Protein AF-A0A353PX90-F1 (afdb_monomer_lite)

Sequence (54 aa):
MKKIYSKIESINGSVITVRAKDIKYGELAEIQTSFGASLAEVNKIDGDLVSLQV

Secondary structure (DSSP, 8-state):
-------EEEEETTEEEEE-SSPPTT-EEEEEETTEEEEEEEEEEETTEEEEE-

Radius of gyration: 10.3 Å; chains: 1; bounding box: 25×19×27 Å

Structure (mmCIF, N/CA/C/O backbone):
data_AF-A0A353PX90-F1
#
_entry.id   AF-A0A353PX90-F1
#
loop_
_atom_site.group_PDB
_atom_site.id
_atom_site.type_symbol
_atom_site.label_atom_id
_atom_site.label_alt_id
_atom_site.label_comp_id
_atom_site.label_asym_id
_atom_site.label_entity_id
_atom_site.label_seq_id
_atom_site.pdbx_PDB_ins_code
_atom_site.Cartn_x
_atom_site.Cartn_y
_atom_site.Cartn_z
_atom_site.occupancy
_atom_site.B_iso_or_equiv
_atom_site.auth_seq_id
_atom_site.auth_comp_id
_atom_site.auth_asym_id
_atom_site.auth_atom_id
_atom_site.pdbx_PDB_model_num
ATOM 1 N N . MET A 1 1 ? -13.641 -9.163 0.725 1.00 61.22 1 MET A N 1
ATOM 2 C CA . MET A 1 1 ? -13.738 -8.329 -0.498 1.00 61.22 1 MET A CA 1
ATOM 3 C C . MET A 1 1 ? -12.400 -7.640 -0.713 1.00 61.22 1 MET A C 1
ATOM 5 O O . MET A 1 1 ? -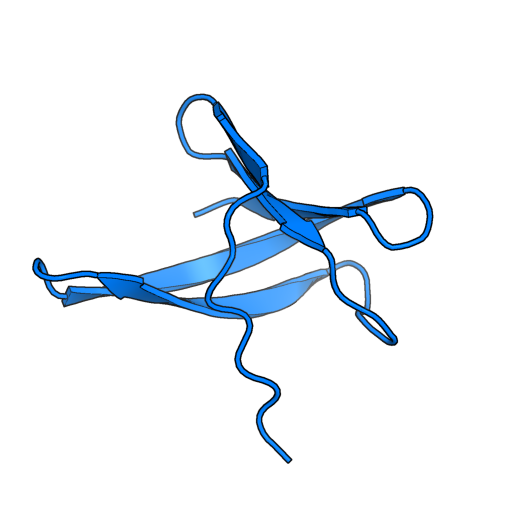11.867 -7.123 0.259 1.00 61.22 1 MET A O 1
ATOM 9 N N . LYS A 1 2 ? -11.854 -7.641 -1.936 1.00 74.69 2 LYS A N 1
ATOM 10 C CA . LYS A 1 2 ? -10.630 -6.891 -2.279 1.00 74.69 2 LYS A CA 1
ATOM 11 C C . LYS A 1 2 ? -11.001 -5.404 -2.392 1.00 74.69 2 LYS A C 1
ATOM 13 O O . LYS A 1 2 ? -11.875 -5.072 -3.189 1.00 74.69 2 LYS A O 1
ATOM 18 N N . LYS A 1 3 ? -10.410 -4.526 -1.571 1.00 86.56 3 LYS A N 1
ATOM 19 C CA . LYS A 1 3 ? -10.559 -3.065 -1.711 1.00 86.56 3 LYS A CA 1
ATOM 20 C C . LYS A 1 3 ? -9.520 -2.583 -2.730 1.00 86.56 3 LYS A C 1
ATOM 22 O O . LYS A 1 3 ? -8.353 -2.933 -2.602 1.00 86.56 3 LYS A O 1
ATOM 27 N N . ILE A 1 4 ? -9.941 -1.829 -3.745 1.00 92.81 4 ILE A N 1
ATOM 28 C CA . ILE A 1 4 ? -9.044 -1.273 -4.770 1.00 92.81 4 ILE A CA 1
ATOM 29 C C . ILE A 1 4 ? -8.966 0.237 -4.565 1.00 92.81 4 ILE A C 1
ATOM 31 O O . ILE A 1 4 ? -9.989 0.919 -4.587 1.00 92.81 4 ILE A O 1
ATOM 35 N N . TYR A 1 5 ? -7.749 0.743 -4.382 1.00 94.31 5 TYR A N 1
ATOM 36 C CA . TYR A 1 5 ? -7.462 2.167 -4.251 1.00 94.31 5 TYR A CA 1
ATOM 37 C C . TYR A 1 5 ? -6.588 2.601 -5.426 1.00 94.31 5 TYR A C 1
ATOM 39 O O . TYR A 1 5 ? -5.441 2.186 -5.535 1.00 94.31 5 TYR A O 1
ATOM 47 N N . SER A 1 6 ? -7.138 3.423 -6.320 1.00 93.75 6 SER A N 1
ATOM 48 C CA . SER A 1 6 ? -6.433 3.867 -7.535 1.00 93.75 6 SER A CA 1
ATOM 49 C C . SER A 1 6 ? -5.810 5.258 -7.403 1.00 93.75 6 SER A C 1
ATOM 51 O O . SER A 1 6 ? -5.056 5.679 -8.275 1.00 93.75 6 SER A O 1
ATOM 53 N N . LYS A 1 7 ? -6.131 5.991 -6.330 1.00 96.12 7 LYS A N 1
ATOM 54 C CA . LYS A 1 7 ? -5.589 7.327 -6.085 1.00 96.12 7 LYS A CA 1
ATOM 55 C C . LYS A 1 7 ? -4.341 7.235 -5.213 1.00 96.12 7 LYS A C 1
ATOM 57 O O . LYS A 1 7 ? -4.425 6.889 -4.036 1.00 96.12 7 LYS A O 1
ATOM 62 N N . ILE A 1 8 ? -3.207 7.585 -5.807 1.00 95.75 8 ILE A N 1
ATOM 63 C CA . ILE A 1 8 ? -1.934 7.744 -5.109 1.00 95.75 8 ILE A CA 1
ATOM 64 C C . ILE A 1 8 ? -1.837 9.189 -4.615 1.00 95.75 8 ILE A C 1
ATOM 66 O O . ILE A 1 8 ? -2.041 10.123 -5.388 1.00 95.75 8 ILE A O 1
ATOM 70 N N . GLU A 1 9 ? -1.538 9.372 -3.331 1.00 97.94 9 GLU A N 1
ATOM 71 C CA . GLU A 1 9 ? -1.324 10.698 -2.740 1.00 97.94 9 GLU A CA 1
ATOM 72 C C . GLU A 1 9 ? 0.137 11.140 -2.923 1.00 97.94 9 GLU A C 1
ATOM 74 O O . GLU A 1 9 ? 0.395 12.309 -3.192 1.00 97.94 9 GLU A O 1
ATOM 79 N N . SER A 1 10 ? 1.099 10.213 -2.811 1.00 97.81 10 SER A N 1
ATOM 80 C CA . SER A 1 10 ? 2.509 10.473 -3.138 1.00 97.81 10 SER A CA 1
ATOM 81 C C . SER A 1 10 ? 3.313 9.192 -3.387 1.00 97.81 10 SER A C 1
ATOM 83 O O . SER A 1 10 ? 2.934 8.112 -2.930 1.00 97.81 10 SER A O 1
ATOM 85 N N . ILE A 1 11 ? 4.445 9.332 -4.086 1.00 96.56 11 ILE A N 1
ATOM 86 C CA . ILE A 1 11 ? 5.474 8.297 -4.257 1.00 96.56 11 ILE A CA 1
ATOM 87 C C . ILE A 1 11 ? 6.819 8.911 -3.865 1.00 96.56 11 ILE A C 1
ATOM 89 O O . ILE A 1 11 ? 7.220 9.924 -4.436 1.00 96.56 11 ILE A O 1
ATOM 93 N N . ASN 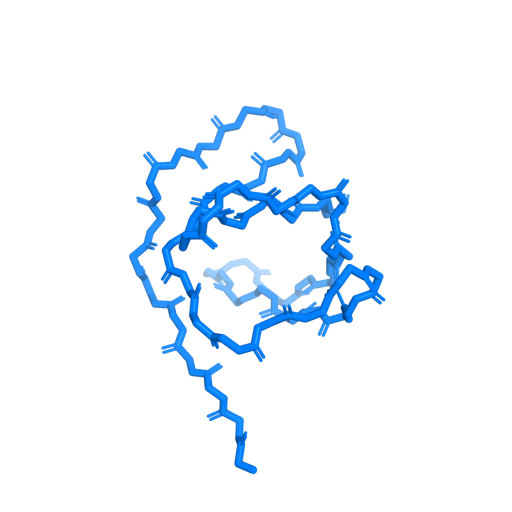A 1 12 ? 7.506 8.307 -2.897 1.00 97.25 12 ASN A N 1
ATOM 94 C CA . ASN A 1 12 ? 8.820 8.733 -2.418 1.00 97.25 12 ASN A CA 1
ATOM 95 C C . ASN A 1 12 ? 9.763 7.524 -2.421 1.00 97.25 12 ASN A C 1
ATOM 97 O O . ASN A 1 12 ? 9.723 6.693 -1.514 1.00 97.25 12 ASN A O 1
ATOM 101 N N . GLY A 1 13 ? 10.595 7.401 -3.459 1.00 96.19 13 GLY A N 1
ATOM 102 C CA . GLY A 1 13 ? 11.416 6.203 -3.658 1.00 96.19 13 GLY A CA 1
ATOM 103 C C . GLY A 1 13 ? 10.539 4.960 -3.850 1.00 96.19 13 GLY A C 1
ATOM 104 O O . GLY A 1 13 ? 9.697 4.943 -4.744 1.00 96.19 13 GLY A O 1
ATOM 105 N N . SER A 1 14 ? 10.721 3.944 -3.001 1.00 95.38 14 SER A N 1
ATOM 106 C CA . SER A 1 14 ? 9.909 2.716 -2.978 1.00 95.38 14 SER A CA 1
ATOM 107 C C . SER A 1 14 ? 8.666 2.799 -2.080 1.00 95.38 14 SER A C 1
ATOM 109 O O . SER A 1 14 ? 7.957 1.806 -1.932 1.00 95.38 14 SER A O 1
ATOM 111 N N . VAL A 1 15 ? 8.384 3.960 -1.474 1.00 97.56 15 VAL A N 1
ATOM 112 C CA . VAL A 1 15 ? 7.216 4.155 -0.604 1.00 97.56 15 VAL A CA 1
ATOM 113 C C . VAL A 1 15 ? 6.083 4.825 -1.372 1.00 97.56 15 VAL A C 1
ATOM 115 O O . VAL A 1 15 ? 6.241 5.933 -1.891 1.00 97.56 15 VAL A O 1
ATOM 118 N N . ILE A 1 16 ? 4.912 4.194 -1.382 1.00 97.75 16 ILE A N 1
ATOM 119 C CA . ILE A 1 16 ? 3.679 4.726 -1.972 1.00 97.75 16 ILE A CA 1
ATOM 120 C C . ILE A 1 16 ? 2.709 5.076 -0.849 1.00 97.75 16 ILE A C 1
ATOM 122 O O . ILE A 1 16 ? 2.431 4.247 0.009 1.00 97.75 16 ILE A O 1
ATOM 126 N N . THR A 1 17 ? 2.164 6.291 -0.854 1.00 98.06 17 THR A N 1
ATOM 127 C CA . THR A 1 17 ? 1.131 6.696 0.110 1.00 98.06 17 THR A CA 1
ATOM 128 C C . THR A 1 17 ? -0.227 6.784 -0.570 1.00 98.06 17 THR A C 1
ATOM 130 O O . THR A 1 17 ? -0.372 7.445 -1.600 1.00 98.06 17 THR A O 1
ATOM 133 N N . VAL A 1 18 ? -1.229 6.140 0.022 1.00 97.81 18 VAL A N 1
ATOM 134 C CA . VAL A 1 18 ? -2.622 6.125 -0.440 1.00 97.81 18 VAL A CA 1
ATOM 135 C C . VAL A 1 18 ? -3.559 6.496 0.699 1.00 97.81 18 VAL A C 1
ATOM 137 O O . VAL A 1 18 ? -3.193 6.414 1.871 1.00 97.81 18 VAL A O 1
ATOM 140 N N . ARG A 1 19 ? -4.791 6.875 0.3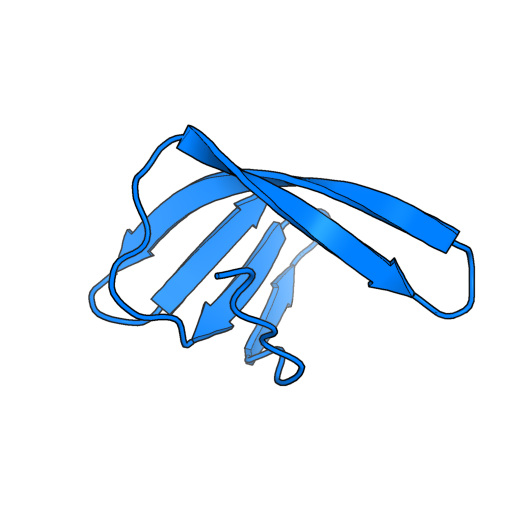56 1.00 97.69 19 ARG A N 1
ATOM 141 C CA . ARG A 1 19 ? -5.849 7.085 1.342 1.00 97.69 19 ARG A CA 1
ATOM 142 C C . ARG A 1 19 ? -6.739 5.845 1.419 1.00 97.69 19 ARG A C 1
ATOM 144 O O . ARG A 1 19 ? -7.424 5.525 0.448 1.00 97.69 19 ARG A O 1
ATOM 151 N N . ALA A 1 20 ? -6.712 5.138 2.543 1.00 95.88 20 ALA A N 1
ATOM 152 C CA . ALA A 1 20 ? -7.394 3.864 2.730 1.00 95.88 20 ALA A CA 1
ATOM 153 C C . ALA A 1 20 ? -7.936 3.713 4.158 1.00 95.88 20 ALA A C 1
ATOM 155 O O . ALA A 1 20 ? -7.367 4.222 5.118 1.00 95.88 20 ALA A O 1
ATOM 156 N N . LYS A 1 21 ? -9.059 2.999 4.297 1.00 94.38 21 LYS A N 1
ATOM 157 C CA . LYS A 1 21 ? -9.720 2.748 5.588 1.00 94.38 21 LYS A CA 1
ATOM 158 C C . LYS A 1 21 ? -9.751 1.262 5.911 1.00 94.38 21 LYS A C 1
ATOM 160 O O . LYS A 1 21 ? -9.846 0.427 5.006 1.00 94.38 21 LYS A O 1
ATOM 165 N N . ASP A 1 22 ? -9.744 0.964 7.206 1.00 93.69 22 ASP A N 1
ATOM 166 C CA . ASP A 1 22 ? -9.731 -0.390 7.773 1.00 93.69 22 ASP A CA 1
ATOM 167 C C . ASP A 1 22 ? -8.543 -1.232 7.280 1.00 93.69 22 ASP A C 1
ATOM 169 O O . ASP A 1 22 ? -8.713 -2.394 6.918 1.00 93.69 22 ASP A O 1
ATOM 173 N N . ILE A 1 23 ? -7.357 -0.621 7.222 1.00 95.31 23 ILE A N 1
ATOM 174 C CA . ILE A 1 23 ? -6.103 -1.283 6.848 1.00 95.31 23 ILE A CA 1
ATOM 175 C C . ILE A 1 23 ? -5.293 -1.577 8.106 1.00 95.31 23 ILE A C 1
ATOM 177 O O . ILE A 1 23 ? -5.284 -0.771 9.041 1.00 95.31 23 ILE A O 1
ATOM 181 N N . LYS A 1 24 ? -4.614 -2.723 8.138 1.00 96.00 24 LYS A N 1
ATOM 182 C CA . LYS A 1 24 ? -3.742 -3.104 9.253 1.00 96.00 24 LYS A CA 1
ATOM 183 C C . LYS A 1 24 ? -2.274 -2.856 8.927 1.00 96.00 24 LYS A C 1
ATOM 185 O O . LYS A 1 24 ? -1.836 -2.978 7.789 1.00 96.00 24 LYS A O 1
ATOM 190 N N . TYR A 1 25 ? -1.504 -2.531 9.960 1.00 97.12 25 TYR A N 1
ATOM 191 C CA . TYR A 1 25 ? -0.048 -2.523 9.865 1.00 97.12 25 TYR A CA 1
ATOM 192 C C . TYR A 1 25 ? 0.456 -3.935 9.528 1.00 97.12 25 TYR A C 1
ATOM 194 O O . TYR A 1 25 ? -0.052 -4.905 10.096 1.00 97.12 25 TYR A O 1
ATOM 202 N N . GLY A 1 26 ? 1.417 -4.048 8.609 1.00 97.25 26 GLY A N 1
ATOM 203 C CA . GLY A 1 26 ? 1.918 -5.326 8.092 1.00 97.25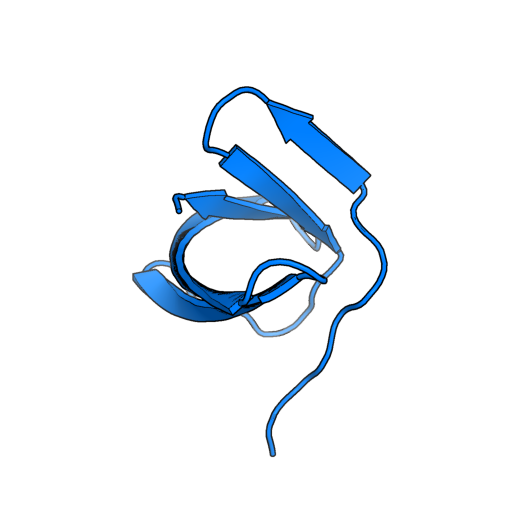 26 GLY A CA 1
ATOM 204 C C . GLY A 1 26 ? 0.986 -6.028 7.097 1.00 97.25 26 GLY A C 1
ATOM 205 O O . GLY A 1 26 ? 1.239 -7.163 6.699 1.00 97.25 26 GLY A O 1
ATOM 206 N N . GLU A 1 27 ? -0.123 -5.396 6.698 1.00 95.62 27 GLU A N 1
ATOM 207 C CA . GLU A 1 27 ? -0.994 -5.941 5.658 1.00 95.62 27 GLU A CA 1
ATOM 208 C C . GLU A 1 27 ? -0.282 -5.909 4.300 1.00 95.62 27 GLU A C 1
ATOM 210 O O . GLU A 1 27 ? 0.358 -4.919 3.941 1.00 95.62 27 GLU A O 1
ATOM 215 N N . LEU A 1 28 ? -0.398 -7.001 3.542 1.00 96.56 28 LEU A N 1
ATOM 216 C CA . LEU A 1 28 ? 0.150 -7.088 2.194 1.00 96.56 28 LEU A CA 1
ATOM 217 C C . LEU A 1 28 ? -0.826 -6.488 1.183 1.00 96.56 28 LEU A C 1
ATOM 219 O O . LEU A 1 28 ? -2.023 -6.782 1.196 1.00 96.56 28 LEU A O 1
ATOM 223 N N . ALA A 1 29 ? -0.290 -5.700 0.263 1.00 95.94 29 ALA A N 1
ATOM 224 C CA . ALA A 1 29 ? -0.999 -5.121 -0.860 1.00 95.94 29 ALA A CA 1
ATOM 225 C C . ALA A 1 29 ? -0.374 -5.576 -2.184 1.00 95.94 29 ALA A C 1
ATOM 227 O O . ALA A 1 29 ? 0.814 -5.873 -2.272 1.00 9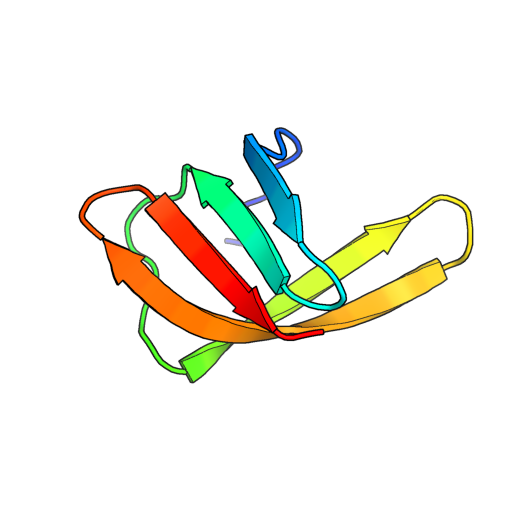5.94 29 ALA A O 1
ATOM 228 N N . GLU A 1 30 ? -1.192 -5.600 -3.231 1.00 96.44 30 GLU A N 1
ATOM 229 C CA . GLU A 1 30 ? -0.747 -5.787 -4.610 1.00 96.44 30 GLU A CA 1
ATOM 230 C C . GLU A 1 30 ? -0.884 -4.449 -5.338 1.00 96.44 30 GLU A C 1
ATOM 232 O O . GLU A 1 30 ? -1.954 -3.833 -5.323 1.00 96.44 30 GLU A O 1
ATOM 237 N N . ILE A 1 31 ? 0.189 -4.006 -5.982 1.00 94.81 31 ILE A N 1
ATOM 238 C CA . ILE A 1 31 ? 0.228 -2.784 -6.780 1.00 94.81 31 ILE A CA 1
ATOM 239 C C . ILE A 1 31 ? 0.248 -3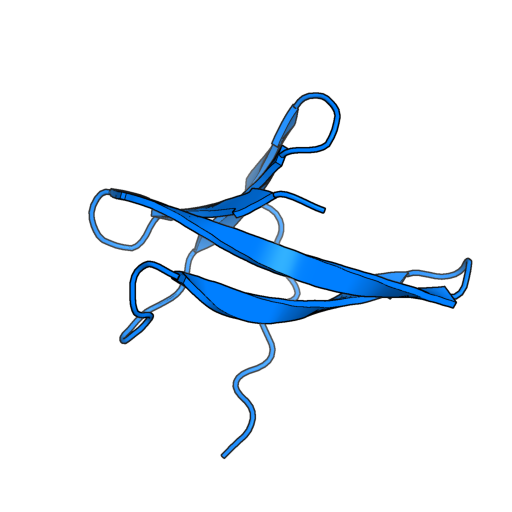.187 -8.243 1.00 94.81 31 ILE A C 1
ATOM 241 O O . ILE A 1 31 ? 1.174 -3.859 -8.686 1.00 94.81 31 ILE A O 1
ATOM 245 N N . GLN A 1 32 ? -0.754 -2.749 -9.000 1.00 95.25 32 GLN A N 1
ATOM 246 C CA . GLN A 1 32 ? -0.800 -2.954 -10.444 1.00 95.25 32 GLN A CA 1
ATOM 247 C C . GLN A 1 32 ? -0.360 -1.690 -11.175 1.00 95.25 32 GLN A C 1
ATOM 249 O O . GLN A 1 32 ? -0.873 -0.599 -10.932 1.00 95.25 32 GLN A O 1
ATOM 254 N N . THR A 1 33 ? 0.579 -1.859 -12.098 1.00 91.75 33 THR A N 1
ATOM 255 C CA . THR A 1 33 ? 1.068 -0.810 -12.994 1.00 91.75 33 THR A CA 1
ATOM 256 C C . THR A 1 33 ? 0.985 -1.284 -14.442 1.00 91.75 33 THR A C 1
ATOM 258 O O . THR A 1 33 ? 0.774 -2.467 -14.711 1.00 91.75 33 THR A O 1
ATOM 261 N N . SER A 1 34 ? 1.225 -0.383 -15.395 1.00 93.44 34 SER A N 1
ATOM 262 C CA . SER A 1 34 ? 1.380 -0.745 -16.810 1.00 93.44 34 SER A CA 1
ATOM 263 C C . SER A 1 34 ? 2.541 -1.711 -17.076 1.00 93.44 34 SER A C 1
ATOM 265 O O . SER A 1 34 ? 2.564 -2.349 -18.122 1.00 93.44 34 SER A O 1
ATOM 267 N N . PHE A 1 35 ? 3.505 -1.810 -16.155 1.00 91.75 35 PHE A N 1
ATOM 268 C CA . PHE A 1 35 ? 4.684 -2.671 -16.280 1.00 91.75 35 PHE A CA 1
ATOM 269 C C . PHE A 1 35 ? 4.503 -4.044 -15.618 1.00 91.75 35 PHE A C 1
ATOM 271 O O . PHE A 1 35 ? 5.325 -4.930 -15.833 1.00 91.75 35 PHE A O 1
ATOM 278 N N . GLY A 1 36 ? 3.445 -4.231 -14.822 1.00 95.25 36 GLY A N 1
ATOM 279 C CA . GLY A 1 36 ? 3.178 -5.471 -14.095 1.00 95.25 36 GLY A CA 1
ATOM 280 C C . GLY A 1 36 ? 2.682 -5.245 -12.668 1.00 95.25 36 GLY A C 1
ATOM 281 O O . GLY A 1 36 ? 2.419 -4.110 -12.253 1.00 95.25 36 GLY A O 1
ATOM 282 N N . ALA A 1 37 ? 2.545 -6.352 -11.936 1.00 95.75 37 ALA A N 1
ATOM 283 C CA . ALA A 1 37 ? 2.141 -6.369 -10.536 1.00 95.75 37 ALA A CA 1
ATOM 284 C C . ALA A 1 37 ? 3.354 -6.485 -9.600 1.00 95.75 37 ALA A C 1
ATOM 286 O O . ALA A 1 37 ? 4.276 -7.254 -9.871 1.00 95.75 37 ALA A O 1
ATOM 287 N N . SER A 1 38 ? 3.299 -5.771 -8.479 1.00 95.25 38 SER A N 1
ATOM 288 C CA . SER A 1 38 ? 4.273 -5.832 -7.386 1.00 95.25 38 SER A CA 1
ATOM 289 C C . SER A 1 38 ? 3.558 -6.083 -6.061 1.00 95.25 38 SER A C 1
ATOM 291 O O . SER A 1 38 ? 2.380 -5.753 -5.917 1.00 95.25 38 SER A O 1
ATOM 293 N N . LEU A 1 39 ? 4.264 -6.648 -5.085 1.00 97.25 39 LEU A N 1
ATOM 294 C CA . LEU A 1 39 ? 3.779 -6.742 -3.709 1.00 97.25 39 LEU A CA 1
ATOM 295 C C . LEU A 1 39 ? 4.310 -5.567 -2.898 1.00 97.25 39 LEU A C 1
ATOM 297 O O . LEU A 1 39 ? 5.376 -5.047 -3.198 1.00 97.25 39 LEU A O 1
ATOM 301 N N . ALA A 1 40 ? 3.555 -5.165 -1.887 1.00 97.44 40 ALA A N 1
ATOM 302 C CA . ALA A 1 40 ? 3.985 -4.181 -0.915 1.00 97.44 40 ALA A CA 1
ATOM 303 C C . ALA A 1 40 ? 3.445 -4.516 0.470 1.00 97.44 40 ALA A C 1
ATOM 305 O O . ALA A 1 40 ? 2.430 -5.199 0.600 1.00 97.44 40 ALA A O 1
ATOM 306 N N . GLU A 1 41 ? 4.093 -3.994 1.501 1.00 98.06 41 GLU A N 1
ATOM 307 C CA . GLU A 1 41 ? 3.661 -4.124 2.889 1.00 98.06 41 GLU A CA 1
ATOM 308 C C . GLU A 1 41 ? 3.290 -2.756 3.463 1.00 98.06 41 GLU A C 1
ATOM 310 O O . GLU A 1 41 ? 3.981 -1.757 3.244 1.00 98.06 41 GLU A O 1
ATOM 315 N N . VAL A 1 42 ? 2.201 -2.704 4.228 1.00 98.06 42 VAL A N 1
ATOM 316 C CA . VAL A 1 42 ? 1.831 -1.517 4.999 1.00 98.06 42 VAL A CA 1
ATOM 317 C C . VAL A 1 42 ? 2.844 -1.293 6.119 1.00 98.06 42 VAL A C 1
ATOM 319 O O . VAL A 1 42 ? 2.802 -1.965 7.149 1.00 98.06 42 VAL A O 1
ATOM 322 N N . ASN A 1 43 ? 3.718 -0.302 5.945 1.00 98.06 43 ASN A N 1
ATOM 323 C CA . ASN A 1 43 ? 4.793 0.008 6.891 1.00 98.06 43 ASN A CA 1
ATOM 324 C C . ASN A 1 43 ? 4.516 1.242 7.768 1.00 98.06 43 ASN A C 1
ATOM 326 O O . ASN A 1 43 ? 5.286 1.519 8.688 1.00 98.06 43 ASN A O 1
ATOM 330 N N . LYS A 1 44 ? 3.443 1.999 7.494 1.00 98.06 44 LYS A N 1
ATOM 331 C CA . LYS A 1 44 ? 2.993 3.141 8.306 1.00 98.06 44 LYS A CA 1
ATOM 332 C C . LYS A 1 44 ? 1.507 3.429 8.080 1.00 98.06 44 LYS A C 1
ATOM 334 O O . LYS A 1 44 ? 1.019 3.349 6.955 1.00 98.06 44 LYS A O 1
ATOM 339 N N . ILE A 1 45 ? 0.811 3.815 9.150 1.00 98.06 45 ILE A N 1
ATOM 340 C CA . ILE A 1 45 ? -0.583 4.279 9.126 1.00 98.06 45 ILE A CA 1
ATOM 341 C C . ILE A 1 45 ? -0.673 5.584 9.922 1.00 98.06 45 ILE A C 1
ATOM 343 O O . ILE A 1 45 ? -0.198 5.648 11.055 1.00 98.06 45 ILE A O 1
ATOM 347 N N . ASP A 1 46 ? -1.282 6.605 9.326 1.00 97.31 46 ASP A N 1
ATOM 348 C CA . ASP A 1 46 ? -1.566 7.907 9.930 1.00 97.31 46 ASP A CA 1
ATOM 349 C C . ASP A 1 46 ? -3.005 8.324 9.582 1.00 97.31 46 ASP A C 1
ATOM 351 O O . ASP A 1 46 ? -3.288 8.860 8.509 1.00 97.31 46 ASP A O 1
ATOM 355 N N . GLY A 1 47 ? -3.952 7.986 10.460 1.00 96.12 47 GLY A N 1
ATOM 356 C CA . GLY A 1 47 ? -5.379 8.157 10.184 1.00 96.12 47 GLY A CA 1
ATOM 357 C C . GLY A 1 47 ? -5.829 7.317 8.985 1.00 96.12 47 GLY A C 1
ATOM 358 O O . GLY A 1 47 ? -5.807 6.090 9.046 1.00 96.12 47 GLY A O 1
ATOM 359 N N . ASP A 1 48 ? -6.261 7.981 7.909 1.00 96.44 48 ASP A N 1
ATOM 360 C CA . ASP A 1 48 ? -6.610 7.331 6.642 1.00 96.44 48 ASP A CA 1
ATOM 361 C C . ASP A 1 48 ? -5.474 7.343 5.610 1.00 96.44 48 ASP A C 1
ATOM 363 O O . ASP A 1 48 ? -5.650 6.811 4.517 1.00 96.44 48 ASP A O 1
ATOM 367 N N . LEU A 1 49 ? -4.311 7.916 5.936 1.00 97.88 49 LEU A N 1
ATOM 368 C CA . LEU A 1 49 ? -3.111 7.833 5.112 1.00 97.88 49 LEU A CA 1
ATOM 369 C C . LEU A 1 49 ? -2.344 6.557 5.447 1.00 97.88 49 LEU A C 1
ATOM 371 O O . LEU A 1 49 ? -1.973 6.303 6.592 1.00 97.88 49 LEU A O 1
ATOM 375 N N . VAL A 1 50 ? -2.079 5.761 4.421 1.00 98.06 50 VAL A N 1
ATOM 376 C CA . VAL A 1 50 ? -1.394 4.476 4.524 1.00 98.06 50 VAL A CA 1
ATOM 377 C C . VAL A 1 50 ? -0.177 4.506 3.617 1.00 98.06 50 VAL A C 1
ATOM 379 O O . VAL A 1 50 ? -0.304 4.806 2.429 1.00 98.06 50 VAL A O 1
ATOM 382 N N . SER A 1 51 ? 0.993 4.190 4.168 1.00 98.38 51 SER A N 1
ATOM 383 C CA . SER A 1 51 ? 2.225 4.029 3.398 1.00 98.38 51 SER A CA 1
ATOM 384 C C . SER A 1 51 ? 2.509 2.551 3.149 1.00 98.38 51 SER A C 1
ATOM 386 O O . SER A 1 51 ? 2.416 1.718 4.052 1.00 98.38 51 SER A O 1
ATOM 388 N N . LEU A 1 52 ? 2.850 2.253 1.901 1.00 98.12 52 LEU A N 1
ATOM 389 C CA . LEU A 1 52 ? 3.137 0.935 1.362 1.00 98.12 52 LEU A CA 1
ATOM 390 C C . LEU A 1 52 ? 4.596 0.910 0.906 1.00 98.12 52 LEU A C 1
ATOM 392 O O . LEU A 1 52 ? 4.993 1.745 0.092 1.00 98.12 52 LEU A O 1
ATOM 396 N N . GLN A 1 53 ? 5.377 -0.033 1.422 1.00 98.00 53 GLN A N 1
ATOM 397 C CA . GLN A 1 53 ? 6.738 -0.314 0.972 1.00 98.00 53 GLN A CA 1
ATOM 398 C C . GLN A 1 53 ? 6.684 -1.409 -0.090 1.00 98.00 53 GLN A C 1
ATOM 400 O O . GLN A 1 53 ? 6.260 -2.518 0.232 1.00 98.00 53 GLN A O 1
ATOM 405 N N . VAL A 1 54 ? 7.099 -1.090 -1.318 1.00 95.44 54 VAL A N 1
ATOM 406 C CA . VAL A 1 54 ? 7.248 -2.052 -2.429 1.00 95.44 54 VAL A CA 1
ATOM 407 C C . VAL A 1 54 ? 8.542 -2.844 -2.301 1.00 95.44 54 VAL A C 1
ATOM 409 O O . VAL A 1 54 ? 9.565 -2.214 -1.938 1.00 95.44 54 VAL A O 1
#

Foldseek 3Di:
DDDDFPDWPDDDPQKTKGFAPPDDAQDKDWDQDPVGIDIWGFHDDDPRITITGD

pLDDT: mean 95.06, std 5.86, range [61.22, 98.38]